Protein AF-A0A4Q2ZAQ7-F1 (afdb_monomer)

Radius of gyration: 21.54 Å; Cα contacts (8 Å, |Δi|>4): 169; chains: 1; bounding box: 32×36×75 Å

Structure (mmCIF, N/CA/C/O backbone):
data_AF-A0A4Q2ZAQ7-F1
#
_entry.id   AF-A0A4Q2ZAQ7-F1
#
loop_
_atom_site.group_PDB
_atom_site.id
_atom_site.type_symbol
_atom_site.label_atom_id
_atom_site.label_alt_id
_atom_site.label_comp_id
_atom_site.label_asym_id
_atom_site.label_entity_id
_atom_site.label_seq_id
_atom_site.pdbx_PDB_ins_code
_atom_site.Cartn_x
_atom_site.Cartn_y
_atom_site.Cartn_z
_atom_site.occupancy
_atom_site.B_iso_or_equiv
_atom_site.auth_seq_id
_atom_site.auth_comp_id
_atom_site.auth_asym_id
_atom_site.auth_atom_id
_atom_site.pdbx_PDB_model_num
ATOM 1 N N . MET A 1 1 ? -13.400 -17.850 53.629 1.00 65.75 1 MET A N 1
ATOM 2 C CA . MET A 1 1 ? -12.695 -18.732 52.669 1.00 65.75 1 MET A CA 1
ATOM 3 C C . MET A 1 1 ? -13.190 -18.539 51.235 1.00 65.75 1 MET A C 1
ATOM 5 O O . MET A 1 1 ? -12.398 -18.125 50.405 1.00 65.75 1 MET A O 1
ATOM 9 N N . GLN A 1 2 ? -14.486 -18.705 50.945 1.00 78.25 2 GLN A N 1
ATOM 10 C CA . GLN A 1 2 ? -15.042 -18.590 49.581 1.00 78.25 2 GLN A CA 1
ATOM 11 C C . GLN A 1 2 ? -14.772 -17.242 48.872 1.00 78.25 2 GLN A C 1
ATOM 13 O O . GLN A 1 2 ? -14.449 -17.226 47.691 1.00 78.25 2 GLN A O 1
ATOM 18 N N . ARG A 1 3 ? -14.809 -16.110 49.596 1.00 80.19 3 ARG A N 1
ATOM 19 C CA . ARG A 1 3 ? -14.525 -14.768 49.036 1.00 80.19 3 ARG A CA 1
ATOM 20 C C . ARG A 1 3 ? -13.104 -14.618 48.470 1.00 80.19 3 ARG A C 1
ATOM 22 O O . ARG A 1 3 ? -12.923 -13.951 47.460 1.00 80.19 3 ARG A O 1
ATOM 29 N N . TRP A 1 4 ? -12.117 -15.268 49.085 1.00 89.38 4 TRP A N 1
ATOM 30 C CA . TRP A 1 4 ? -10.719 -15.217 48.642 1.00 89.38 4 TRP A CA 1
ATOM 31 C C . TRP A 1 4 ? -10.469 -16.077 47.403 1.00 89.38 4 TRP A C 1
ATOM 33 O O . TRP A 1 4 ? -9.682 -15.697 46.544 1.00 89.38 4 TRP A O 1
ATOM 43 N N . ILE A 1 5 ? -11.195 -17.191 47.273 1.00 87.62 5 ILE A N 1
ATOM 44 C CA . ILE A 1 5 ? -11.147 -18.052 46.084 1.00 87.62 5 ILE A CA 1
ATOM 45 C C . ILE A 1 5 ? -11.726 -17.313 44.873 1.00 87.62 5 ILE A C 1
ATOM 47 O O . ILE A 1 5 ? -11.126 -17.334 43.804 1.00 87.62 5 ILE A O 1
ATOM 51 N N . VAL A 1 6 ? -12.849 -16.606 45.046 1.00 87.25 6 VAL A N 1
ATOM 52 C CA . VAL A 1 6 ? -13.460 -15.802 43.973 1.00 87.25 6 VAL A CA 1
ATOM 53 C C . VAL A 1 6 ? -12.529 -14.671 43.529 1.00 87.25 6 VAL A C 1
ATOM 55 O O . VAL A 1 6 ? -12.339 -14.477 42.333 1.00 87.25 6 VAL A O 1
ATOM 58 N N . LEU A 1 7 ? -11.898 -13.968 44.474 1.00 87.69 7 LEU A N 1
ATOM 59 C CA . LEU A 1 7 ? -10.891 -12.944 44.172 1.00 87.69 7 LEU A CA 1
ATOM 60 C C . LEU A 1 7 ? -9.678 -13.524 43.431 1.00 87.69 7 LEU A C 1
ATOM 62 O O . LEU A 1 7 ? -9.260 -12.963 42.422 1.00 87.69 7 LEU A O 1
ATOM 66 N N . GLY A 1 8 ? -9.146 -14.662 43.886 1.00 87.00 8 GLY A N 1
ATOM 67 C CA . GLY A 1 8 ? -8.023 -15.337 43.231 1.00 87.00 8 GLY A CA 1
ATOM 68 C C . GLY A 1 8 ? -8.355 -15.795 41.809 1.00 87.00 8 GLY A C 1
ATOM 69 O O . GLY A 1 8 ? -7.569 -15.567 40.890 1.00 87.00 8 GLY A O 1
ATOM 70 N N . ALA A 1 9 ? -9.544 -16.369 41.606 1.00 86.88 9 ALA A N 1
ATOM 71 C CA . ALA A 1 9 ? -10.027 -16.764 40.287 1.00 86.88 9 ALA A CA 1
ATOM 72 C C . ALA A 1 9 ? -10.197 -15.552 39.358 1.00 86.88 9 ALA A C 1
ATOM 74 O O . ALA A 1 9 ? -9.728 -15.601 38.224 1.00 86.88 9 ALA A O 1
ATOM 75 N N . LEU A 1 10 ? -10.781 -14.449 39.850 1.00 90.00 10 LEU A N 1
ATOM 76 C CA . LEU A 1 10 ? -10.964 -13.214 39.081 1.00 90.00 10 LEU A CA 1
ATOM 77 C C . LEU A 1 10 ? -9.618 -12.652 38.597 1.00 90.00 10 LEU A C 1
ATOM 79 O O . LEU A 1 10 ? -9.463 -12.338 37.415 1.00 90.00 10 LEU A O 1
ATOM 83 N N . VAL A 1 11 ? -8.629 -12.581 39.494 1.00 89.06 11 VAL A N 1
ATOM 84 C CA . VAL A 1 11 ? -7.273 -12.109 39.177 1.00 89.06 11 VAL A CA 1
ATOM 85 C C . VAL A 1 11 ? -6.611 -13.009 38.134 1.00 89.06 11 VAL A C 1
ATOM 87 O O . VAL A 1 11 ? -6.074 -12.501 37.152 1.00 89.06 11 VAL A O 1
ATOM 90 N N . LEU A 1 12 ? -6.703 -14.334 38.281 1.00 86.69 12 LEU A N 1
ATOM 91 C CA . LEU A 1 12 ? -6.162 -15.280 37.299 1.00 86.69 12 LEU A CA 1
ATOM 92 C C . LEU A 1 12 ? -6.833 -15.144 35.926 1.00 86.69 12 LEU A C 1
ATOM 94 O O . LEU A 1 12 ? -6.138 -15.157 34.911 1.00 86.69 12 LEU A O 1
ATOM 98 N N . SER A 1 13 ? -8.154 -14.951 35.871 1.00 86.06 13 SER A N 1
ATOM 99 C CA . SER A 1 13 ? -8.862 -14.723 34.605 1.00 86.06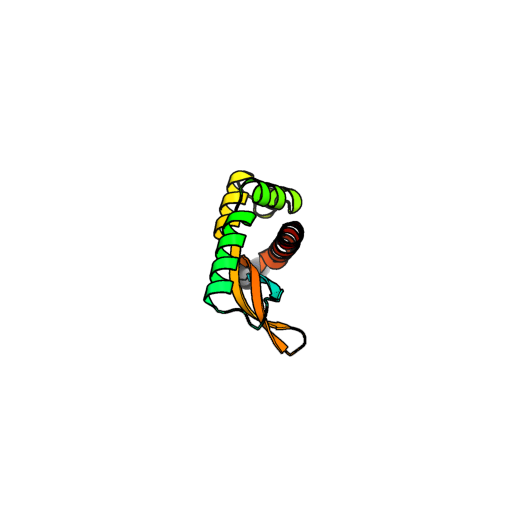 13 SER A CA 1
ATOM 100 C C . SER A 1 13 ? -8.494 -13.392 33.941 1.00 86.06 13 SER A C 1
ATOM 102 O O . SER A 1 13 ? -8.351 -13.347 32.720 1.00 86.06 13 SER A O 1
ATOM 104 N N . LEU A 1 14 ? -8.265 -12.328 34.718 1.00 88.12 14 LEU A N 1
ATOM 105 C CA . LEU A 1 14 ? -7.787 -11.046 34.190 1.00 88.12 14 LEU A CA 1
ATOM 106 C C . LEU A 1 14 ? -6.352 -11.150 33.660 1.00 88.12 14 LEU A C 1
ATOM 108 O O . LEU A 1 14 ? -6.061 -10.625 32.587 1.00 88.12 14 LEU A O 1
ATOM 112 N N . LEU A 1 15 ? -5.471 -11.865 34.366 1.00 86.19 15 LEU A N 1
ATOM 113 C CA . LEU A 1 15 ? -4.094 -12.103 33.925 1.00 86.19 15 LEU A CA 1
ATOM 114 C C . LEU A 1 15 ? -4.047 -12.969 32.660 1.00 86.19 15 LEU A C 1
ATOM 116 O O . LEU A 1 15 ? -3.364 -12.613 31.702 1.00 86.19 15 LEU A O 1
ATOM 120 N N . GLY A 1 16 ? -4.813 -14.063 32.615 1.00 86.19 16 GLY A N 1
ATOM 121 C CA . GLY A 1 16 ? -4.914 -14.923 31.433 1.00 86.19 16 GLY A CA 1
ATOM 122 C C . GLY A 1 16 ? -5.502 -14.192 30.222 1.00 86.19 16 GLY A C 1
ATOM 123 O O . GLY A 1 16 ? -4.953 -14.272 29.122 1.00 86.19 16 GLY A O 1
ATOM 124 N N . GLY A 1 17 ? -6.569 -13.413 30.431 1.00 86.44 17 GLY A N 1
ATOM 125 C CA . GLY A 1 17 ? -7.170 -12.576 29.391 1.00 86.44 17 GLY A CA 1
ATOM 126 C C . GLY A 1 17 ? -6.221 -11.484 28.889 1.00 86.44 17 GLY A C 1
ATOM 127 O O . GLY A 1 17 ? -6.097 -11.284 27.681 1.00 86.44 17 GLY A O 1
ATOM 128 N N . GLY A 1 18 ? -5.495 -10.825 29.797 1.00 87.44 18 GLY A N 1
ATOM 129 C CA . GLY A 1 18 ? -4.505 -9.801 29.464 1.00 87.44 18 GLY A CA 1
ATOM 130 C C . GLY A 1 18 ? -3.327 -10.345 28.653 1.00 87.44 18 GLY A C 1
ATOM 131 O O . GLY A 1 18 ? -2.926 -9.720 27.672 1.00 87.44 18 GLY A O 1
ATOM 132 N N . LEU A 1 19 ? -2.817 -11.532 29.002 1.00 86.62 19 LEU A N 1
ATOM 133 C CA . LEU A 1 19 ? -1.739 -12.197 28.262 1.00 86.62 19 LEU A CA 1
ATOM 134 C C . LEU A 1 19 ? -2.169 -12.581 26.841 1.00 86.62 19 LEU A C 1
ATOM 136 O O . LEU A 1 19 ? -1.454 -12.283 25.884 1.00 86.62 19 LEU A O 1
ATOM 140 N N . MET A 1 20 ? -3.353 -13.181 26.685 1.00 86.19 20 MET A N 1
ATOM 141 C CA . MET A 1 20 ? -3.893 -13.532 25.365 1.00 86.19 20 MET A CA 1
ATOM 142 C C . MET A 1 20 ? -4.149 -12.291 24.504 1.00 86.19 20 MET A C 1
ATOM 144 O O . MET A 1 20 ? -3.776 -12.264 23.330 1.00 86.19 20 MET A O 1
ATOM 148 N N . PHE A 1 21 ? -4.726 -11.237 25.087 1.00 87.50 21 PHE A N 1
ATOM 149 C CA . PHE A 1 21 ? -4.945 -9.974 24.386 1.00 87.50 21 PHE A CA 1
ATOM 150 C C . PHE A 1 21 ? -3.625 -9.318 23.964 1.00 87.50 21 PHE A C 1
ATOM 152 O O . PHE A 1 21 ? -3.501 -8.869 22.824 1.00 87.50 21 PHE A O 1
ATOM 159 N N . GLY A 1 22 ? -2.624 -9.300 24.849 1.00 87.38 22 GLY A N 1
ATOM 160 C CA . GLY A 1 22 ? -1.291 -8.779 24.550 1.00 87.38 22 GLY A CA 1
ATOM 161 C C . GLY A 1 22 ? -0.625 -9.530 23.399 1.00 87.38 22 GLY A C 1
ATOM 162 O O . GLY A 1 22 ? -0.154 -8.903 22.450 1.00 87.38 22 GLY A O 1
ATOM 163 N N . TYR A 1 23 ? -0.663 -10.863 23.432 1.00 88.38 23 TYR A N 1
ATOM 164 C CA . TYR A 1 23 ? -0.115 -11.714 22.374 1.00 88.38 23 TYR A CA 1
ATOM 165 C C . TYR A 1 23 ? -0.804 -11.487 21.020 1.00 88.38 23 TYR A C 1
ATOM 167 O O . TYR A 1 23 ? -0.135 -11.334 19.992 1.00 88.38 23 TYR A O 1
ATOM 175 N N . TRP A 1 24 ? -2.138 -11.425 21.012 1.00 88.06 24 TRP A N 1
ATOM 176 C CA . TRP A 1 24 ? -2.926 -11.165 19.808 1.00 88.06 24 TRP A CA 1
ATOM 177 C C . TRP A 1 24 ? -2.648 -9.773 19.235 1.00 88.06 24 TRP A C 1
ATOM 179 O O . TRP A 1 24 ? -2.363 -9.637 18.044 1.00 88.06 24 TRP A O 1
ATOM 189 N N . LYS A 1 25 ? -2.638 -8.742 20.087 1.00 87.19 25 LYS A N 1
ATOM 190 C CA . LYS A 1 25 ? -2.346 -7.364 19.678 1.00 87.19 25 LYS A CA 1
ATOM 191 C C . LYS A 1 25 ? -0.929 -7.236 19.119 1.00 87.19 25 LYS A C 1
ATOM 193 O O . LYS A 1 25 ? -0.740 -6.603 18.085 1.00 87.19 25 LYS A O 1
ATOM 198 N N . GLN A 1 26 ? 0.050 -7.895 19.740 1.00 87.12 26 GLN A N 1
ATOM 199 C CA . GLN A 1 26 ? 1.423 -7.934 19.238 1.00 87.12 26 GLN A CA 1
ATOM 200 C C . GLN A 1 26 ? 1.503 -8.544 17.833 1.00 87.12 26 GLN A C 1
ATOM 202 O O . GLN A 1 26 ? 2.251 -8.040 17.000 1.00 87.12 26 GLN A O 1
ATOM 207 N N . HIS A 1 27 ? 0.740 -9.605 17.550 1.00 86.12 27 HIS A N 1
ATOM 208 C CA . HIS A 1 27 ? 0.698 -10.205 16.214 1.00 86.12 27 HIS A CA 1
ATOM 209 C C . HIS A 1 27 ? 0.078 -9.269 15.177 1.00 86.12 27 HIS A C 1
ATOM 211 O O . HIS A 1 27 ? 0.578 -9.196 14.057 1.00 86.12 27 HIS A O 1
ATOM 217 N N . GLN A 1 28 ? -0.963 -8.522 15.547 1.00 86.88 28 GLN A N 1
ATOM 218 C CA . GLN A 1 28 ? -1.610 -7.572 14.642 1.00 86.88 28 GLN A CA 1
ATOM 219 C C . GLN A 1 28 ? -0.762 -6.345 14.327 1.00 86.88 28 GLN A C 1
ATOM 221 O O . GLN A 1 28 ? -0.870 -5.817 13.226 1.00 86.88 28 GLN A O 1
ATOM 226 N N . SER A 1 29 ? 0.083 -5.909 15.262 1.00 86.88 29 SER A N 1
ATOM 227 C CA . SER A 1 29 ? 1.008 -4.783 15.086 1.00 86.88 29 SER A CA 1
ATOM 228 C C . SER A 1 29 ? 2.293 -5.146 14.338 1.00 86.88 29 SER A C 1
ATOM 230 O O . SER A 1 29 ? 3.194 -4.314 14.247 1.00 86.88 29 SER A O 1
ATOM 232 N N . ARG A 1 30 ? 2.429 -6.380 13.836 1.00 87.81 30 ARG A N 1
ATOM 233 C CA . ARG A 1 30 ? 3.599 -6.751 13.036 1.00 87.81 30 ARG A CA 1
ATOM 234 C C . ARG A 1 30 ? 3.577 -6.015 11.695 1.00 87.81 30 ARG A C 1
ATOM 236 O O . ARG A 1 30 ? 2.501 -5.947 11.098 1.00 87.81 30 ARG A O 1
ATOM 243 N N . PRO A 1 31 ? 4.738 -5.545 11.205 1.00 89.25 31 PRO A N 1
ATOM 244 C CA . PRO A 1 31 ? 4.842 -4.967 9.875 1.00 89.25 31 PRO A CA 1
ATOM 245 C C . PRO A 1 31 ? 4.357 -5.955 8.815 1.00 89.25 31 PRO A C 1
ATOM 247 O O . PRO A 1 31 ? 4.761 -7.119 8.814 1.00 89.25 31 PRO A O 1
ATOM 250 N N . ASP A 1 32 ? 3.518 -5.472 7.910 1.00 90.38 32 ASP A N 1
ATOM 251 C CA . ASP A 1 32 ? 3.066 -6.188 6.725 1.00 90.38 32 ASP A CA 1
ATOM 252 C C . ASP A 1 32 ? 3.152 -5.269 5.499 1.00 90.38 32 ASP A C 1
ATOM 254 O O . ASP A 1 32 ? 3.226 -4.039 5.595 1.00 90.38 32 ASP A O 1
ATOM 258 N N . ARG A 1 33 ? 3.163 -5.877 4.320 1.00 90.12 33 ARG A N 1
ATOM 259 C CA . ARG A 1 33 ? 3.078 -5.177 3.041 1.00 90.12 33 ARG A CA 1
ATOM 260 C C . ARG A 1 33 ? 2.163 -5.961 2.117 1.00 90.12 33 ARG A C 1
ATOM 262 O O . ARG A 1 33 ? 2.309 -7.170 1.978 1.00 90.12 33 ARG A O 1
ATOM 269 N N . GLN A 1 34 ? 1.250 -5.258 1.458 1.00 92.62 34 GLN A N 1
ATOM 270 C CA . GLN A 1 34 ? 0.411 -5.827 0.409 1.00 92.62 34 GLN A CA 1
ATOM 271 C C . GLN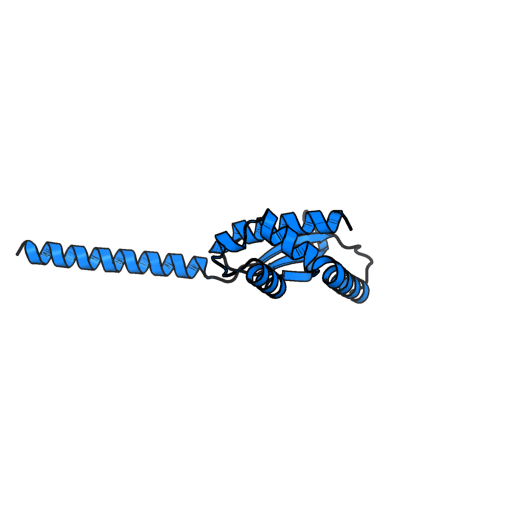 A 1 34 ? 0.680 -5.060 -0.876 1.00 92.62 34 GLN A C 1
ATOM 273 O O . GLN A 1 34 ? 0.634 -3.830 -0.897 1.00 92.62 34 GLN A O 1
ATOM 278 N N . TRP A 1 35 ? 1.005 -5.786 -1.936 1.00 91.31 35 TRP A N 1
ATOM 279 C CA . TRP A 1 35 ? 1.279 -5.221 -3.247 1.00 91.31 35 TRP A CA 1
ATOM 280 C C . TRP A 1 35 ? 0.816 -6.181 -4.324 1.00 91.31 35 TRP A C 1
ATOM 282 O O . TRP A 1 35 ? 0.697 -7.387 -4.097 1.00 91.31 35 TRP A O 1
ATOM 292 N N . VAL A 1 36 ? 0.583 -5.634 -5.508 1.00 89.12 36 VAL A N 1
ATOM 293 C CA . VAL A 1 36 ? 0.329 -6.429 -6.696 1.00 89.12 36 VAL A CA 1
ATOM 294 C C . VAL A 1 36 ? 1.509 -6.280 -7.645 1.00 89.12 36 VAL A C 1
ATOM 296 O O . VAL A 1 36 ? 1.931 -5.157 -7.940 1.00 89.12 36 VAL A O 1
ATOM 299 N N . PRO A 1 37 ? 2.069 -7.407 -8.105 1.00 90.06 37 PRO A N 1
ATOM 300 C CA . PRO A 1 37 ? 3.123 -7.392 -9.097 1.00 90.06 37 PRO A CA 1
ATOM 301 C C . PRO A 1 37 ? 2.531 -7.181 -10.493 1.00 90.06 37 PRO A C 1
ATOM 303 O O . PRO A 1 37 ? 1.730 -7.992 -10.964 1.00 90.06 37 PRO A O 1
ATOM 306 N N . ILE A 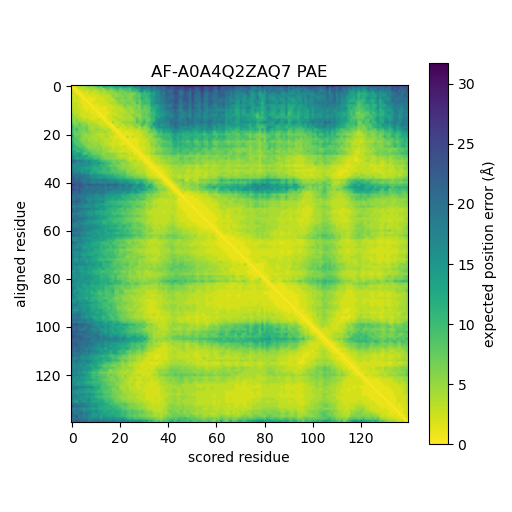1 38 ? 2.957 -6.123 -11.178 1.00 88.69 38 ILE A N 1
ATOM 307 C CA . ILE A 1 38 ? 2.651 -5.910 -12.595 1.00 88.69 38 ILE A CA 1
ATOM 308 C C . ILE A 1 38 ? 3.821 -6.460 -13.420 1.00 88.69 38 ILE A C 1
ATOM 310 O O . ILE A 1 38 ? 4.952 -6.023 -13.198 1.00 88.69 38 ILE A O 1
ATOM 314 N N . PRO A 1 39 ? 3.596 -7.415 -14.342 1.00 86.31 39 PRO A N 1
ATOM 315 C CA . PRO A 1 39 ? 4.655 -7.945 -15.193 1.00 86.31 39 PRO A CA 1
ATOM 316 C C . PRO A 1 39 ? 5.291 -6.828 -16.015 1.00 86.31 39 PRO A C 1
ATOM 318 O O . PRO A 1 39 ? 4.591 -6.039 -16.648 1.00 86.31 39 PRO A O 1
ATOM 321 N N . PHE A 1 40 ? 6.615 -6.782 -16.017 1.00 83.88 40 PHE A N 1
ATOM 322 C CA . PHE A 1 40 ? 7.390 -5.847 -16.814 1.00 83.88 40 PHE A CA 1
ATOM 323 C C . PHE A 1 40 ? 8.042 -6.588 -17.988 1.00 83.88 40 PHE A C 1
ATOM 325 O O . PHE A 1 40 ? 8.242 -7.802 -17.922 1.00 83.88 40 PHE A O 1
ATOM 332 N N . ASN A 1 41 ? 8.362 -5.880 -19.077 1.00 82.19 41 ASN A N 1
ATOM 333 C CA . ASN A 1 41 ? 9.005 -6.508 -20.236 1.00 82.19 41 ASN A CA 1
ATOM 334 C C . ASN A 1 41 ? 10.330 -7.178 -19.797 1.00 82.19 41 ASN A C 1
ATOM 336 O O . ASN A 1 41 ? 11.189 -6.476 -19.253 1.00 82.19 41 ASN A O 1
ATOM 340 N N . PRO A 1 42 ? 10.529 -8.493 -20.016 1.00 75.31 42 PRO A N 1
ATOM 341 C CA . PRO A 1 42 ? 11.743 -9.195 -19.597 1.00 75.31 42 PRO A CA 1
ATOM 342 C C . PRO A 1 42 ? 13.028 -8.638 -20.226 1.00 75.31 42 PRO A C 1
ATOM 344 O O . PRO A 1 42 ? 14.082 -8.713 -19.603 1.00 75.31 42 PRO A O 1
ATOM 347 N N . GLU A 1 43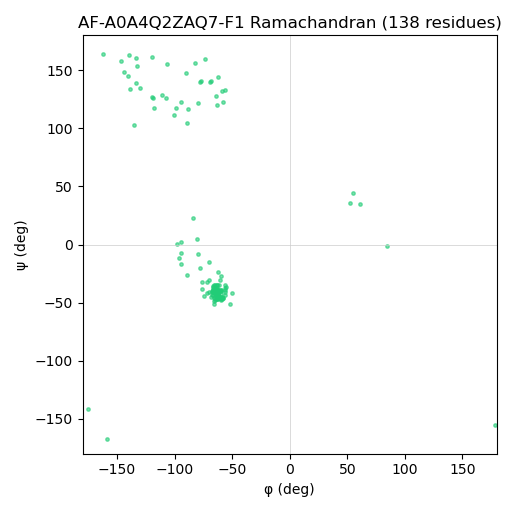 ? 12.942 -8.029 -21.410 1.00 79.56 43 GLU A N 1
ATOM 348 C CA . GLU A 1 43 ? 14.090 -7.444 -22.121 1.00 79.56 43 GLU A CA 1
ATOM 349 C C . GLU A 1 43 ? 14.497 -6.063 -21.591 1.00 79.56 43 GLU A C 1
ATOM 351 O O . GLU A 1 43 ? 15.517 -5.507 -21.995 1.00 79.56 43 GLU A O 1
ATOM 356 N N . SER A 1 44 ? 13.701 -5.486 -20.689 1.00 80.81 44 SER A N 1
ATOM 357 C CA . SER A 1 44 ? 13.983 -4.163 -20.142 1.00 80.81 44 SER A CA 1
ATOM 358 C C . SER A 1 44 ? 15.207 -4.158 -19.231 1.00 80.81 44 SER A C 1
ATOM 360 O O . SER A 1 44 ? 15.390 -5.047 -18.389 1.00 80.81 44 SER A O 1
ATOM 362 N N . THR A 1 45 ? 16.005 -3.100 -19.348 1.00 86.06 45 THR A N 1
ATOM 363 C CA . THR A 1 45 ? 17.127 -2.857 -18.440 1.00 86.06 45 THR A CA 1
ATOM 364 C C . THR A 1 45 ? 16.629 -2.394 -17.071 1.00 86.06 45 THR A C 1
ATOM 366 O O . THR A 1 45 ? 15.517 -1.878 -16.931 1.00 86.06 45 THR A O 1
ATOM 369 N N . GLN A 1 46 ? 17.466 -2.542 -16.042 1.00 83.81 46 GLN A N 1
ATOM 370 C CA . GLN A 1 46 ? 17.158 -2.035 -14.703 1.00 83.81 46 GLN A CA 1
ATOM 371 C C . GLN A 1 46 ? 16.854 -0.527 -14.716 1.00 83.81 46 GLN A C 1
ATOM 373 O O . GLN A 1 46 ? 15.877 -0.095 -14.115 1.00 83.81 46 GLN A O 1
ATOM 378 N N . GLU A 1 47 ? 17.615 0.254 -15.482 1.00 85.75 47 GLU A N 1
ATOM 379 C CA . GLU A 1 47 ? 17.428 1.703 -15.614 1.00 85.75 47 GLU A CA 1
ATOM 380 C C . GLU A 1 47 ? 16.058 2.069 -16.217 1.00 85.75 47 GLU A C 1
ATOM 382 O O . GLU A 1 47 ? 15.383 2.987 -15.754 1.00 85.75 47 GLU A O 1
ATOM 387 N N . GLN A 1 48 ? 15.581 1.305 -17.206 1.00 86.50 48 GLN A N 1
ATOM 388 C CA . GLN A 1 48 ? 14.242 1.497 -17.780 1.00 86.50 48 GLN A CA 1
ATOM 389 C C . GLN A 1 48 ? 13.129 1.181 -16.773 1.00 86.50 48 GLN A C 1
ATOM 391 O O . GLN A 1 48 ? 12.091 1.852 -16.759 1.00 86.50 48 GLN A O 1
ATOM 396 N N . ARG A 1 49 ? 13.340 0.173 -15.918 1.00 85.12 49 ARG A N 1
ATOM 397 C CA . ARG A 1 49 ? 12.402 -0.188 -14.845 1.00 85.12 49 ARG A CA 1
ATOM 398 C C . ARG A 1 49 ? 12.353 0.900 -13.777 1.00 85.12 49 ARG A C 1
ATOM 400 O O . ARG A 1 49 ? 11.264 1.297 -13.376 1.00 85.12 49 ARG A O 1
ATOM 407 N N . GLU A 1 50 ? 13.506 1.415 -13.360 1.00 88.00 50 GLU A N 1
ATOM 408 C CA . GLU A 1 50 ? 13.607 2.508 -12.385 1.00 88.00 50 GLU A CA 1
ATOM 409 C C . GLU A 1 50 ? 12.962 3.793 -12.911 1.00 88.00 50 GLU A C 1
ATOM 411 O O . GLU A 1 50 ? 12.149 4.400 -12.214 1.00 88.00 50 GLU A O 1
ATOM 416 N N . LYS A 1 51 ? 13.201 4.145 -14.179 1.00 89.56 51 LYS A N 1
ATOM 417 C CA . LYS A 1 51 ? 12.523 5.277 -14.822 1.00 89.56 51 LYS A CA 1
ATOM 418 C C . LYS A 1 51 ? 11.001 5.104 -14.838 1.00 89.56 51 LYS A C 1
ATOM 420 O O . LYS A 1 51 ? 10.267 6.029 -14.506 1.00 89.56 51 LYS A O 1
ATOM 425 N N . SER A 1 52 ? 10.525 3.900 -15.147 1.00 87.25 52 SER A N 1
ATOM 426 C CA . SER A 1 52 ? 9.087 3.597 -15.136 1.00 87.25 52 SER A CA 1
ATOM 427 C C . SER A 1 52 ? 8.485 3.682 -13.730 1.00 87.25 52 SER A C 1
ATOM 429 O O . SER A 1 52 ? 7.355 4.135 -13.566 1.00 87.25 52 SER A O 1
ATOM 431 N N . VAL A 1 53 ? 9.242 3.295 -12.698 1.00 89.81 53 VAL A N 1
ATOM 432 C CA . VAL A 1 53 ? 8.857 3.489 -11.292 1.00 89.81 53 VAL A CA 1
ATOM 433 C C . VAL A 1 53 ? 8.724 4.975 -10.961 1.00 89.81 53 VAL A C 1
ATOM 435 O O . VAL A 1 53 ? 7.751 5.365 -10.315 1.00 89.81 53 VAL A O 1
ATOM 438 N N . GLU A 1 54 ? 9.667 5.813 -11.390 1.00 90.56 54 GLU A N 1
ATOM 439 C CA . GLU A 1 54 ? 9.596 7.261 -11.169 1.00 90.56 54 GLU A CA 1
ATOM 440 C C . GLU A 1 54 ? 8.407 7.906 -11.883 1.00 90.56 54 GLU A C 1
ATOM 442 O O . GLU A 1 54 ? 7.702 8.726 -11.288 1.00 90.56 54 GLU A O 1
ATOM 447 N N . ASP A 1 55 ? 8.158 7.521 -13.132 1.00 90.00 55 ASP A N 1
ATOM 448 C CA . ASP A 1 55 ? 7.048 8.048 -13.925 1.00 90.00 55 ASP A CA 1
ATOM 449 C C . ASP A 1 55 ? 5.696 7.645 -13.312 1.00 90.00 55 ASP A C 1
ATOM 451 O O . ASP A 1 55 ? 4.818 8.494 -13.127 1.00 90.00 55 ASP A O 1
ATOM 455 N N . LEU A 1 56 ? 5.558 6.391 -12.866 1.00 88.12 56 LEU A N 1
ATOM 456 C CA . LEU A 1 56 ? 4.369 5.938 -12.138 1.00 88.12 56 LEU A CA 1
ATOM 457 C C . LEU A 1 56 ? 4.203 6.648 -10.797 1.00 88.12 56 LEU A C 1
ATOM 459 O O . LEU A 1 56 ? 3.085 7.009 -10.437 1.00 88.12 56 LEU A O 1
ATOM 463 N N . ARG A 1 57 ? 5.288 6.907 -10.059 1.00 89.31 57 ARG A N 1
ATOM 464 C CA . ARG A 1 57 ? 5.216 7.710 -8.828 1.00 89.31 57 ARG A CA 1
ATOM 465 C C . ARG A 1 57 ? 4.682 9.108 -9.115 1.00 89.31 57 ARG A C 1
ATOM 467 O O . ARG A 1 57 ? 3.806 9.566 -8.391 1.00 89.31 57 ARG A O 1
ATOM 474 N N . LYS A 1 58 ? 5.159 9.773 -10.169 1.00 89.62 58 LYS A N 1
ATOM 475 C CA . LYS A 1 58 ? 4.685 11.117 -10.541 1.00 89.62 58 LYS A CA 1
ATOM 476 C C . LYS A 1 58 ? 3.206 11.122 -10.929 1.00 89.62 58 LYS A C 1
ATOM 478 O O . LYS A 1 58 ? 2.501 12.054 -10.558 1.00 89.62 58 LYS A O 1
ATOM 483 N N . ALA A 1 59 ? 2.737 10.094 -11.635 1.00 87.62 59 ALA A N 1
ATOM 484 C CA . ALA A 1 59 ? 1.340 9.994 -12.052 1.00 87.62 59 ALA A CA 1
ATOM 485 C C . ALA A 1 59 ? 0.391 9.631 -10.891 1.00 87.62 59 ALA A C 1
ATOM 487 O O . ALA A 1 59 ? -0.671 10.237 -10.736 1.00 87.62 59 ALA A O 1
ATOM 488 N N . LEU A 1 60 ? 0.778 8.659 -10.058 1.00 86.12 60 LEU A N 1
ATOM 489 C CA . LEU A 1 60 ? -0.092 8.060 -9.038 1.00 86.12 60 LEU A CA 1
ATOM 490 C C . LEU A 1 60 ? -0.056 8.782 -7.689 1.00 86.12 60 LEU A C 1
ATOM 492 O O . LEU A 1 60 ? -1.034 8.722 -6.949 1.00 86.12 60 LEU A O 1
ATOM 496 N N . LEU A 1 61 ? 1.038 9.475 -7.350 1.00 87.94 61 LEU A N 1
ATOM 497 C CA . LEU A 1 61 ? 1.153 10.235 -6.094 1.00 87.94 61 LEU A CA 1
ATOM 498 C C . LEU A 1 61 ? 0.538 11.634 -6.179 1.00 87.94 61 LEU A C 1
ATOM 500 O O . LEU A 1 61 ? 0.905 12.527 -5.415 1.00 87.94 61 LEU A O 1
ATOM 504 N N . THR A 1 62 ? -0.394 11.833 -7.105 1.00 89.31 62 THR A N 1
ATOM 505 C CA . THR A 1 62 ? -1.152 13.074 -7.206 1.00 89.31 62 THR A CA 1
ATOM 506 C C . THR A 1 62 ? -2.236 13.113 -6.133 1.00 89.31 62 THR A C 1
ATOM 508 O O . THR A 1 62 ? -2.887 12.107 -5.837 1.00 89.31 62 THR A O 1
ATOM 511 N N . ASP A 1 63 ? -2.452 14.293 -5.548 1.00 87.88 63 ASP A N 1
ATOM 512 C CA . ASP A 1 63 ? -3.455 14.474 -4.493 1.00 87.88 63 ASP A CA 1
ATOM 513 C C . ASP A 1 63 ? -4.844 14.041 -4.960 1.00 87.88 63 ASP A C 1
ATOM 515 O O . ASP A 1 63 ? -5.589 13.454 -4.187 1.00 87.88 63 ASP A O 1
ATOM 519 N N . THR A 1 64 ? -5.182 14.254 -6.231 1.00 88.62 64 THR A N 1
ATOM 520 C CA . THR A 1 64 ? -6.467 13.855 -6.817 1.00 88.62 64 THR A CA 1
ATOM 521 C C . THR A 1 64 ? -6.678 12.340 -6.800 1.00 88.62 64 THR A C 1
ATOM 523 O O . THR A 1 64 ? -7.739 11.886 -6.367 1.00 88.62 64 THR A O 1
ATOM 526 N N . VAL A 1 65 ? -5.678 11.558 -7.219 1.00 88.44 65 VAL A N 1
ATOM 527 C CA . VAL A 1 65 ? -5.742 10.086 -7.224 1.00 88.44 65 VAL A CA 1
ATOM 528 C C . VAL A 1 65 ? -5.828 9.559 -5.796 1.00 88.44 65 VAL A C 1
ATOM 530 O O . VAL A 1 65 ? -6.721 8.778 -5.472 1.00 88.44 65 VAL A O 1
ATOM 533 N N . LEU A 1 66 ? -4.960 10.043 -4.907 1.00 89.75 66 LEU A N 1
ATOM 534 C CA . LEU A 1 66 ? -4.921 9.579 -3.521 1.00 89.75 66 LEU A CA 1
ATOM 535 C C . LEU A 1 66 ? -6.184 9.955 -2.739 1.00 89.75 66 LEU A C 1
ATOM 537 O O . LEU A 1 66 ? -6.696 9.130 -1.989 1.00 89.75 66 LEU A O 1
ATOM 541 N N . THR A 1 67 ? -6.727 11.154 -2.956 1.00 92.25 67 THR A N 1
ATOM 542 C CA . THR A 1 67 ? -8.023 11.591 -2.401 1.00 92.25 67 THR A CA 1
ATOM 543 C C . THR A 1 67 ? -9.142 10.652 -2.859 1.00 92.25 67 THR A C 1
ATOM 545 O O . THR A 1 67 ? -9.930 10.177 -2.043 1.00 92.25 67 THR A O 1
ATOM 548 N N . GLY A 1 68 ? -9.178 10.305 -4.153 1.00 90.38 68 GLY A N 1
ATOM 549 C CA . GLY A 1 68 ? -10.129 9.326 -4.687 1.00 90.38 68 GLY A CA 1
ATOM 550 C C . GLY A 1 68 ? -10.016 7.964 -3.996 1.00 90.38 68 GLY A C 1
ATOM 551 O O . GLY A 1 68 ? -11.018 7.414 -3.544 1.00 90.38 68 GLY A O 1
ATOM 552 N N . ILE A 1 69 ? -8.792 7.461 -3.823 1.00 91.06 69 ILE A N 1
ATOM 553 C CA . ILE A 1 69 ? -8.530 6.189 -3.136 1.00 91.06 69 ILE A CA 1
ATOM 554 C C . ILE A 1 69 ? -8.975 6.238 -1.665 1.00 91.06 69 ILE A C 1
ATOM 556 O O . ILE A 1 69 ? -9.610 5.293 -1.189 1.00 91.06 69 ILE A O 1
ATOM 560 N N . VAL A 1 70 ? -8.683 7.327 -0.942 1.00 92.06 70 VAL A N 1
ATOM 561 C CA . VAL A 1 70 ? -9.109 7.511 0.459 1.00 92.06 70 VAL A CA 1
ATOM 562 C C . VAL A 1 70 ? -10.628 7.425 0.582 1.00 92.06 70 VAL A C 1
ATOM 564 O O . VAL A 1 70 ? -11.115 6.720 1.472 1.00 92.06 70 VAL A O 1
ATOM 567 N N . ARG A 1 71 ? -11.363 8.098 -0.312 1.00 91.62 71 ARG A N 1
ATOM 568 C CA . ARG A 1 71 ? -12.835 8.098 -0.334 1.00 91.62 71 ARG A CA 1
ATOM 569 C C . ARG A 1 71 ? -13.399 6.727 -0.659 1.00 91.62 71 ARG A C 1
ATOM 571 O O . ARG A 1 71 ? -14.220 6.219 0.101 1.00 91.62 71 ARG A O 1
ATOM 578 N N . ASP A 1 72 ? -12.918 6.111 -1.735 1.00 91.81 72 ASP A N 1
ATOM 579 C CA . ASP A 1 72 ? -13.422 4.822 -2.217 1.00 91.81 72 ASP A CA 1
ATOM 580 C C . ASP A 1 72 ? -13.184 3.700 -1.194 1.00 91.81 72 ASP A C 1
ATOM 582 O O . ASP A 1 72 ? -14.010 2.801 -1.034 1.00 91.81 72 ASP A O 1
ATOM 586 N N . CYS A 1 73 ? -12.063 3.753 -0.468 1.00 90.12 73 CYS A N 1
ATOM 587 C CA . CYS A 1 73 ? -11.698 2.737 0.523 1.00 90.12 73 CYS A CA 1
ATOM 588 C C . CYS A 1 73 ? -12.125 3.079 1.963 1.00 90.12 73 CYS A C 1
ATOM 590 O O . CYS A 1 73 ? -11.996 2.222 2.850 1.00 90.12 73 CYS A O 1
ATOM 592 N N . GLY A 1 74 ? -12.628 4.295 2.210 1.00 91.38 74 GLY A N 1
ATOM 593 C CA . GLY A 1 74 ? -13.064 4.773 3.526 1.00 91.38 74 GLY A CA 1
ATOM 594 C C . GLY A 1 74 ? -11.950 4.799 4.579 1.00 91.38 74 GLY A C 1
ATOM 595 O O . GLY A 1 74 ? -12.196 4.486 5.747 1.00 91.38 74 GLY A O 1
ATOM 596 N N . ILE A 1 75 ? -10.712 5.107 4.174 1.00 90.38 75 ILE A N 1
ATOM 597 C CA . ILE A 1 75 ? -9.521 4.967 5.034 1.00 90.38 75 ILE A CA 1
ATOM 598 C C . ILE A 1 75 ? -9.562 5.891 6.243 1.00 90.38 75 ILE A C 1
ATOM 600 O O . ILE A 1 75 ? -9.192 5.466 7.335 1.00 90.38 75 ILE A O 1
ATOM 604 N N . GLU A 1 76 ? -10.056 7.116 6.076 1.00 90.06 76 GLU A N 1
ATOM 605 C CA . GLU A 1 76 ? -10.160 8.088 7.165 1.00 90.06 76 GLU A CA 1
ATOM 606 C C . GLU A 1 76 ? -10.885 7.494 8.383 1.00 90.06 76 GLU A C 1
ATOM 608 O O . GLU A 1 76 ? -10.349 7.481 9.493 1.00 90.06 76 GLU A O 1
ATOM 613 N N . SER A 1 77 ? -12.068 6.912 8.163 1.00 89.38 77 SER A N 1
ATOM 614 C CA . SER A 1 77 ? -12.866 6.308 9.231 1.00 89.38 77 SER A CA 1
ATOM 615 C C . SER A 1 77 ? -12.246 5.019 9.771 1.00 89.38 77 SER A C 1
ATOM 617 O O . SER A 1 77 ? -12.239 4.799 10.983 1.00 89.38 77 SE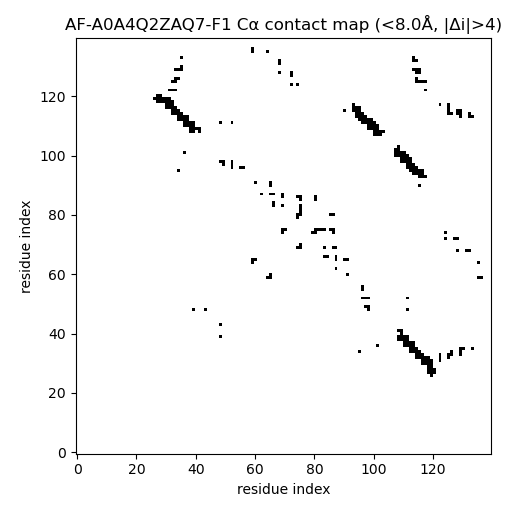R A O 1
ATOM 619 N N . LYS A 1 78 ? -11.704 4.164 8.895 1.00 88.88 78 LYS A N 1
ATOM 620 C CA . LYS A 1 78 ? -11.123 2.870 9.292 1.00 88.88 78 LYS A CA 1
ATOM 621 C C . LYS A 1 78 ? -9.869 3.031 10.142 1.00 88.88 78 LYS A C 1
ATOM 623 O O . LYS A 1 78 ? -9.691 2.306 11.119 1.00 88.88 78 LYS A O 1
ATOM 628 N N . TRP A 1 79 ? -9.018 3.990 9.789 1.00 89.69 79 TRP A N 1
ATOM 629 C CA . TRP A 1 79 ? -7.753 4.252 10.477 1.00 89.69 79 TRP A CA 1
ATOM 630 C C . TRP A 1 79 ? -7.877 5.339 11.549 1.00 89.69 79 TRP A C 1
ATOM 632 O O . TRP A 1 79 ? -6.895 5.647 12.222 1.00 89.69 79 TRP A O 1
ATOM 642 N N . LYS A 1 80 ? -9.090 5.872 11.761 1.00 90.75 80 LYS A N 1
ATOM 643 C CA . LYS A 1 80 ? -9.403 6.899 12.768 1.00 90.75 80 LYS A CA 1
ATOM 644 C C . LYS A 1 80 ? -8.517 8.139 12.622 1.00 90.75 80 LYS A C 1
ATOM 646 O O . LYS A 1 80 ? -7.974 8.649 13.603 1.00 90.75 80 LYS A O 1
ATOM 651 N N . LEU A 1 81 ? -8.347 8.588 11.384 1.00 91.94 81 LEU A N 1
ATOM 652 C CA . LEU A 1 81 ? -7.551 9.767 11.062 1.00 91.94 81 LEU A CA 1
ATOM 653 C C . LEU A 1 81 ? -8.379 11.039 11.261 1.00 91.94 81 LEU A C 1
ATOM 655 O O . LEU A 1 81 ? -9.605 11.005 11.269 1.00 91.94 81 LEU A O 1
ATOM 659 N N . GLN A 1 82 ? -7.691 12.159 11.480 1.00 89.31 82 GLN A N 1
ATOM 660 C CA . GLN A 1 82 ? -8.330 13.430 11.844 1.00 89.31 82 GLN A CA 1
ATOM 661 C C . GLN A 1 82 ? -8.973 14.156 10.657 1.00 89.31 82 GLN A C 1
ATOM 663 O O . GLN A 1 82 ? -9.793 15.046 10.869 1.00 89.31 82 GLN A O 1
ATOM 668 N N . SER A 1 83 ? -8.557 13.827 9.434 1.00 91.81 83 SER A N 1
ATOM 669 C CA . SER A 1 83 ? -9.084 14.413 8.206 1.00 91.81 83 SER A CA 1
ATOM 670 C C . SER A 1 83 ? -8.742 13.562 6.987 1.00 91.81 83 SER A C 1
ATOM 672 O O . SER A 1 83 ? -7.810 12.749 7.007 1.00 91.81 83 SER A O 1
ATOM 674 N N . GLU A 1 84 ? -9.445 13.825 5.890 1.00 90.56 84 GLU A N 1
ATOM 675 C CA . GLU A 1 84 ? -9.146 13.270 4.572 1.00 90.56 84 GLU A CA 1
ATOM 676 C C . GLU A 1 84 ? -7.701 13.580 4.128 1.00 90.56 84 GLU A C 1
ATOM 678 O O . GLU A 1 84 ? -6.979 12.687 3.686 1.00 90.56 84 GLU A O 1
ATOM 683 N N . GLN A 1 85 ? -7.222 14.814 4.331 1.00 90.75 85 GLN A N 1
ATOM 684 C CA . GLN A 1 85 ? -5.830 15.183 4.044 1.00 90.75 85 GLN A CA 1
ATOM 685 C C . GLN A 1 85 ? -4.828 14.376 4.877 1.00 90.75 85 GLN A C 1
ATOM 687 O O . GLN A 1 85 ? -3.793 13.967 4.352 1.00 90.75 85 GLN A O 1
ATOM 692 N N . ALA A 1 86 ? -5.126 14.104 6.152 1.00 90.94 86 ALA A N 1
ATOM 693 C CA . ALA A 1 86 ? -4.260 13.265 6.977 1.00 90.94 86 ALA A CA 1
ATOM 694 C C . ALA A 1 86 ? -4.178 11.830 6.429 1.00 90.94 86 ALA A C 1
ATOM 696 O O . ALA A 1 86 ? -3.113 11.217 6.476 1.00 90.94 86 ALA A O 1
ATOM 697 N N . ALA A 1 87 ? -5.271 11.310 5.861 1.00 91.62 87 ALA A N 1
ATOM 698 C CA . ALA A 1 87 ? -5.282 10.013 5.189 1.00 91.62 87 ALA A CA 1
ATOM 699 C C . ALA A 1 87 ? -4.449 10.007 3.906 1.00 91.62 87 ALA A C 1
ATOM 701 O O . ALA A 1 87 ? -3.673 9.076 3.698 1.00 91.62 87 ALA A O 1
ATOM 702 N N . VAL A 1 88 ? -4.546 11.052 3.082 1.00 93.19 88 VAL A N 1
ATOM 703 C CA . VAL A 1 88 ? -3.722 11.187 1.870 1.00 93.19 88 VAL A CA 1
ATOM 704 C C . VAL A 1 88 ? -2.232 11.206 2.216 1.00 93.19 88 VAL A C 1
ATOM 706 O O . VAL A 1 88 ? -1.454 10.460 1.621 1.00 93.19 88 VAL A O 1
ATOM 709 N N . GLU A 1 89 ? -1.830 12.001 3.206 1.00 93.06 89 GLU A N 1
ATOM 710 C CA . GLU A 1 89 ? -0.431 12.075 3.641 1.00 93.06 89 GLU A CA 1
ATOM 711 C C . GLU A 1 89 ? 0.077 10.745 4.211 1.00 93.06 89 GLU A C 1
ATOM 713 O O . GLU A 1 89 ? 1.212 10.341 3.945 1.00 93.06 89 GLU A O 1
ATOM 718 N N . GLU A 1 90 ? -0.768 10.014 4.937 1.00 91.81 90 GLU A N 1
ATOM 719 C CA . GLU A 1 90 ? -0.414 8.689 5.440 1.00 91.81 90 GLU A CA 1
ATOM 720 C C . GLU A 1 90 ? -0.256 7.670 4.299 1.00 91.81 90 GLU A C 1
ATOM 722 O O . GLU A 1 90 ? 0.698 6.886 4.296 1.00 91.81 90 GLU A O 1
ATOM 727 N N . LEU A 1 91 ? -1.127 7.715 3.282 1.00 92.38 91 LEU A N 1
ATOM 728 C CA . LEU A 1 91 ? -0.994 6.876 2.089 1.00 92.38 91 LEU A CA 1
ATOM 729 C C . LEU A 1 91 ? 0.299 7.179 1.323 1.00 92.38 91 LEU A C 1
ATOM 731 O O . LEU A 1 91 ? 1.003 6.238 0.956 1.00 92.38 91 LEU A O 1
ATOM 735 N N . LYS A 1 92 ? 0.669 8.456 1.144 1.00 91.88 92 LYS A N 1
ATOM 736 C CA . LYS A 1 92 ? 1.939 8.845 0.493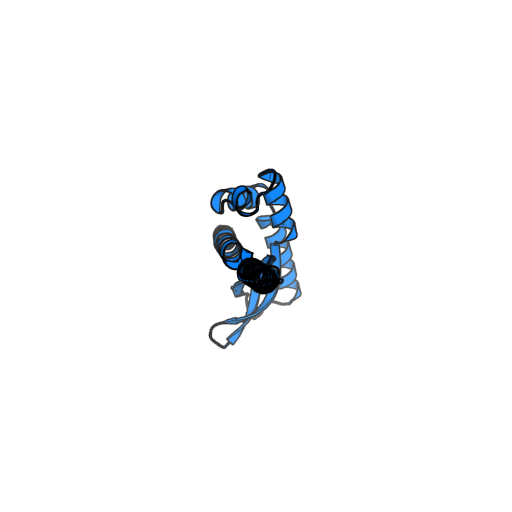 1.00 91.88 92 LYS A CA 1
ATOM 737 C C . LYS A 1 92 ? 3.155 8.236 1.187 1.00 91.88 92 LYS A C 1
ATOM 739 O O . LYS A 1 92 ? 4.089 7.801 0.520 1.00 91.88 92 LYS A O 1
ATOM 744 N N . ARG A 1 93 ? 3.147 8.181 2.522 1.00 91.50 93 ARG A N 1
ATOM 745 C CA . ARG A 1 93 ? 4.246 7.602 3.317 1.00 91.50 93 ARG A CA 1
ATOM 746 C C . ARG A 1 93 ? 4.318 6.084 3.211 1.00 91.50 93 ARG A C 1
ATOM 748 O O . ARG A 1 93 ? 5.400 5.509 3.325 1.00 91.50 93 ARG A O 1
ATOM 755 N N . ARG A 1 94 ? 3.167 5.435 3.043 1.00 91.75 94 ARG A N 1
ATOM 756 C CA . ARG A 1 94 ? 3.034 3.974 3.074 1.00 91.75 94 ARG A CA 1
ATOM 757 C C . ARG A 1 94 ? 3.095 3.324 1.700 1.00 91.75 94 ARG A C 1
ATOM 759 O O . ARG A 1 94 ? 3.295 2.114 1.635 1.00 91.75 94 ARG A O 1
ATOM 766 N N . ILE A 1 95 ? 2.921 4.081 0.623 1.00 92.81 95 ILE A N 1
ATOM 767 C CA . ILE A 1 95 ? 2.891 3.532 -0.730 1.00 92.81 95 ILE A CA 1
ATOM 768 C C . ILE A 1 95 ? 4.220 2.862 -1.111 1.00 92.81 95 ILE A C 1
ATOM 770 O O . ILE A 1 95 ? 5.317 3.282 -0.734 1.00 92.81 95 ILE A O 1
ATOM 774 N N . ILE A 1 96 ? 4.105 1.786 -1.873 1.00 92.06 96 ILE A N 1
ATOM 775 C CA . ILE A 1 96 ? 5.199 1.015 -2.441 1.00 92.06 96 ILE A CA 1
ATOM 776 C C . ILE A 1 96 ? 5.038 1.108 -3.946 1.00 92.06 96 ILE A C 1
ATOM 778 O O . ILE A 1 96 ? 4.029 0.663 -4.483 1.00 92.06 96 ILE A O 1
ATOM 782 N N . ILE A 1 97 ? 6.024 1.693 -4.612 1.00 90.69 97 ILE A N 1
ATOM 783 C CA . ILE A 1 97 ? 6.184 1.611 -6.061 1.00 90.69 97 ILE A CA 1
ATOM 784 C C . ILE A 1 97 ? 7.667 1.333 -6.269 1.00 90.69 97 ILE A C 1
ATOM 786 O O . ILE A 1 97 ? 8.496 2.224 -6.046 1.00 90.69 97 ILE A O 1
ATOM 790 N N . GLU A 1 98 ? 7.998 0.082 -6.576 1.00 90.81 98 GLU A N 1
ATOM 791 C CA . GLU A 1 98 ? 9.375 -0.400 -6.708 1.00 90.81 98 GLU A CA 1
ATOM 792 C C . GLU A 1 98 ? 9.500 -1.433 -7.830 1.00 90.81 98 GLU A C 1
ATOM 794 O O . GLU A 1 98 ? 8.569 -2.191 -8.104 1.00 90.81 98 GLU A O 1
ATOM 799 N N . ALA A 1 99 ? 10.663 -1.468 -8.476 1.00 89.38 99 ALA A N 1
ATOM 800 C CA . ALA A 1 99 ? 11.018 -2.556 -9.370 1.00 89.38 99 ALA A CA 1
ATOM 801 C C . ALA A 1 99 ? 11.445 -3.760 -8.525 1.00 89.38 99 ALA A C 1
ATOM 803 O O . ALA A 1 99 ? 12.136 -3.615 -7.516 1.00 89.38 99 ALA A O 1
ATOM 804 N N . GLY A 1 100 ? 11.033 -4.950 -8.930 1.00 86.88 100 GLY A N 1
ATOM 805 C CA . GLY A 1 100 ? 11.381 -6.179 -8.246 1.00 86.88 100 GLY A CA 1
ATOM 806 C C . GLY A 1 100 ? 11.239 -7.380 -9.159 1.00 86.88 100 GLY A C 1
ATOM 807 O O . GLY A 1 100 ? 11.094 -7.265 -10.376 1.00 86.88 100 GLY A O 1
ATOM 808 N N . GLU A 1 101 ? 11.283 -8.549 -8.545 1.00 86.56 101 GLU A N 1
ATOM 809 C CA . GLU A 1 101 ? 11.090 -9.816 -9.226 1.00 86.56 101 GLU A CA 1
ATOM 810 C C . GLU A 1 101 ? 10.124 -10.653 -8.401 1.00 86.56 101 GLU A C 1
ATOM 812 O O . GLU A 1 101 ? 10.182 -10.678 -7.168 1.00 86.56 101 GLU A O 1
ATOM 817 N N . THR A 1 102 ? 9.208 -11.330 -9.079 1.00 87.50 102 THR A N 1
ATOM 818 C CA . THR A 1 102 ? 8.327 -12.298 -8.435 1.00 87.50 102 THR A CA 1
ATOM 819 C C . THR A 1 102 ? 8.144 -13.518 -9.315 1.00 87.50 102 THR A C 1
ATOM 821 O O . THR A 1 102 ? 8.430 -13.515 -10.512 1.00 87.50 102 THR A O 1
ATOM 824 N N . THR A 1 103 ? 7.662 -14.591 -8.707 1.00 86.75 103 THR A N 1
ATOM 825 C CA . THR A 1 103 ? 7.328 -15.810 -9.431 1.00 86.75 103 THR A CA 1
ATOM 826 C C . THR A 1 103 ? 5.878 -15.727 -9.893 1.00 86.75 103 THR A C 1
ATOM 828 O O . THR A 1 103 ? 4.950 -15.905 -9.104 1.00 86.75 103 THR A O 1
ATOM 831 N N . LEU A 1 104 ? 5.671 -15.472 -11.183 1.00 81.62 104 LEU A N 1
ATOM 832 C CA . LEU A 1 104 ? 4.352 -15.494 -11.811 1.00 81.62 104 LEU A CA 1
ATOM 833 C C . LEU A 1 104 ? 4.165 -16.836 -12.514 1.00 81.62 104 LEU A C 1
ATOM 835 O O . LEU A 1 104 ? 4.911 -17.179 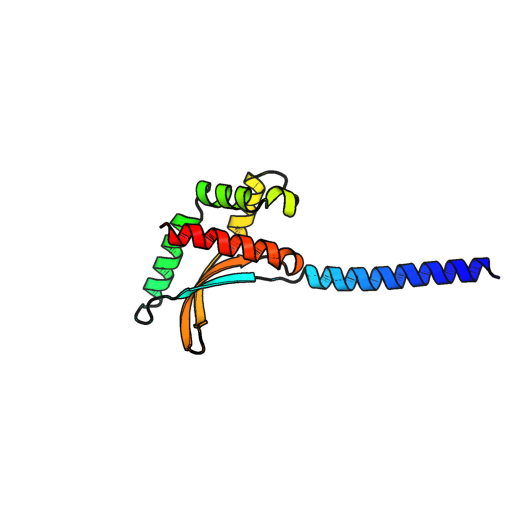-13.426 1.00 81.62 104 LEU A O 1
ATOM 839 N N . ARG A 1 105 ? 3.171 -17.621 -12.078 1.00 83.06 105 ARG A N 1
ATOM 840 C CA . ARG A 1 105 ? 2.875 -18.960 -12.635 1.00 83.06 105 ARG A CA 1
ATOM 841 C C . ARG A 1 105 ? 4.098 -19.897 -12.675 1.00 83.06 105 ARG A C 1
ATOM 843 O O . ARG A 1 105 ? 4.245 -20.686 -13.599 1.00 83.06 105 ARG A O 1
ATOM 850 N N . GLY A 1 106 ? 4.976 -19.800 -11.676 1.00 86.50 106 GLY A N 1
ATOM 851 C CA . GLY A 1 106 ? 6.197 -20.610 -11.593 1.00 86.50 106 GLY A CA 1
ATOM 852 C C . GLY A 1 106 ? 7.399 -20.056 -12.364 1.00 86.50 106 GLY A C 1
ATOM 853 O O . GLY A 1 106 ? 8.469 -20.649 -12.288 1.00 86.50 106 GLY A O 1
ATOM 854 N N . VAL A 1 107 ? 7.259 -18.924 -13.062 1.00 84.44 107 VAL A N 1
ATOM 855 C CA . VAL A 1 107 ? 8.345 -18.301 -13.830 1.00 84.44 107 VAL A CA 1
ATOM 856 C C . VAL A 1 107 ? 8.837 -17.036 -13.115 1.00 84.44 107 VAL A C 1
ATOM 858 O O . VAL A 1 107 ? 8.019 -16.156 -12.816 1.00 84.44 107 VAL A O 1
ATOM 861 N N . PRO A 1 108 ? 10.148 -16.907 -12.836 1.00 85.00 108 PRO A N 1
ATOM 862 C CA . PRO A 1 108 ? 10.713 -15.666 -12.320 1.00 85.00 108 PRO A CA 1
ATOM 863 C C . PRO A 1 108 ? 10.537 -14.568 -13.369 1.00 85.00 108 PRO A C 1
ATOM 865 O O . PRO A 1 108 ? 10.978 -14.693 -14.509 1.00 85.00 108 PRO A O 1
ATOM 868 N N . THR A 1 109 ? 9.824 -13.516 -12.991 1.00 87.31 109 THR A N 1
ATOM 869 C CA . THR A 1 109 ? 9.433 -12.428 -13.883 1.00 87.31 109 THR A CA 1
ATOM 870 C C . THR A 1 109 ? 9.804 -11.110 -13.229 1.00 87.31 109 THR A C 1
ATOM 872 O O . THR A 1 109 ? 9.527 -10.900 -12.046 1.00 87.31 109 THR A O 1
ATOM 875 N N . ALA A 1 110 ? 10.412 -10.216 -14.005 1.00 87.88 110 ALA A N 1
ATOM 876 C CA . ALA A 1 110 ? 10.613 -8.837 -13.593 1.00 87.88 110 ALA A CA 1
ATOM 877 C C . ALA A 1 110 ? 9.255 -8.158 -13.424 1.00 87.88 110 ALA A C 1
ATOM 879 O O . ALA A 1 110 ? 8.418 -8.205 -14.328 1.00 87.88 110 ALA A O 1
ATOM 880 N N . THR A 1 111 ? 9.025 -7.532 -12.276 1.00 89.81 111 THR A N 1
ATOM 881 C CA . THR A 1 111 ? 7.748 -6.898 -11.966 1.00 89.81 111 THR A CA 1
ATOM 882 C C . THR A 1 111 ? 7.925 -5.506 -11.409 1.00 89.81 111 THR A C 1
ATOM 884 O O . THR A 1 111 ? 8.929 -5.166 -10.788 1.00 89.81 111 THR A O 1
ATOM 887 N N . LEU A 1 112 ? 6.901 -4.696 -11.618 1.00 89.50 112 LEU A N 1
ATOM 888 C CA . LEU A 1 112 ? 6.733 -3.437 -10.930 1.00 89.50 112 LEU A CA 1
ATOM 889 C C . LEU A 1 112 ? 5.721 -3.666 -9.808 1.00 89.50 112 LEU A C 1
ATOM 891 O O . LEU A 1 112 ? 4.557 -3.989 -10.046 1.00 89.50 112 LEU A O 1
ATOM 895 N N . ASN A 1 113 ? 6.205 -3.597 -8.575 1.00 90.81 113 ASN A N 1
ATOM 896 C CA . ASN A 1 113 ? 5.433 -3.875 -7.376 1.00 90.81 113 ASN A CA 1
ATOM 897 C C . ASN A 1 113 ? 4.750 -2.588 -6.922 1.00 90.81 113 ASN A C 1
ATOM 899 O O . ASN A 1 113 ? 5.427 -1.625 -6.554 1.00 90.81 113 ASN A O 1
ATOM 903 N N . ILE A 1 114 ? 3.416 -2.590 -6.940 1.00 90.50 114 ILE A N 1
ATOM 904 C CA . ILE A 1 114 ? 2.590 -1.448 -6.537 1.00 90.50 114 ILE A CA 1
ATOM 905 C C . ILE A 1 114 ? 1.724 -1.846 -5.345 1.00 90.50 114 ILE A C 1
ATOM 907 O O . ILE A 1 114 ? 0.998 -2.839 -5.410 1.00 90.50 114 ILE A O 1
ATOM 911 N N . GLY A 1 115 ? 1.779 -1.091 -4.251 1.00 92.88 115 GLY A N 1
ATOM 912 C CA . GLY A 1 115 ? 1.024 -1.426 -3.047 1.00 92.88 115 GLY A CA 1
ATOM 913 C C . GLY A 1 115 ? 1.231 -0.479 -1.877 1.00 92.88 115 GLY A C 1
ATOM 914 O O . GLY A 1 115 ? 1.601 0.676 -2.061 1.00 92.88 115 GLY A O 1
ATOM 915 N N . PHE A 1 116 ? 0.999 -0.982 -0.665 1.00 93.75 116 PHE A N 1
ATOM 916 C CA . PHE A 1 116 ? 1.090 -0.221 0.580 1.00 93.75 116 PHE A CA 1
ATOM 917 C C . PHE A 1 116 ? 1.725 -1.049 1.708 1.00 93.75 116 PHE A C 1
ATOM 919 O O . PHE A 1 116 ? 1.526 -2.263 1.819 1.00 93.75 116 PHE A O 1
ATOM 926 N N . LYS A 1 117 ? 2.489 -0.370 2.566 1.00 93.81 117 LYS A N 1
ATOM 927 C CA . LYS A 1 117 ? 3.027 -0.878 3.835 1.00 93.81 117 LYS A CA 1
ATOM 928 C C . LYS A 1 117 ? 2.038 -0.589 4.959 1.00 93.81 117 LYS A C 1
ATOM 930 O O . LYS A 1 117 ? 1.379 0.447 4.961 1.00 93.81 117 LYS A O 1
ATOM 935 N N . GLY A 1 118 ? 1.984 -1.463 5.948 1.00 92.12 118 GLY A N 1
ATOM 936 C CA . GLY A 1 118 ? 1.181 -1.254 7.144 1.00 92.12 118 GLY A CA 1
ATOM 937 C C . GLY A 1 118 ? 1.424 -2.368 8.142 1.00 92.12 118 GLY A C 1
ATOM 938 O O . GLY A 1 118 ? 2.554 -2.838 8.286 1.00 92.12 118 GLY A O 1
ATOM 939 N N . ASN A 1 119 ? 0.364 -2.794 8.817 1.00 91.31 119 ASN A N 1
ATOM 940 C CA . ASN A 1 119 ? 0.429 -3.879 9.790 1.00 91.31 119 ASN A CA 1
ATOM 941 C C . ASN A 1 119 ? -0.474 -5.055 9.400 1.00 91.31 119 ASN A C 1
ATOM 943 O O . ASN A 1 119 ? -1.434 -4.891 8.649 1.00 91.31 119 ASN A O 1
ATOM 947 N N . VAL A 1 120 ? -0.232 -6.236 9.975 1.00 88.50 120 VAL A N 1
ATOM 948 C CA . VAL A 1 120 ? -1.052 -7.443 9.733 1.00 88.50 120 VAL A CA 1
ATOM 949 C C . VAL A 1 120 ? -2.537 -7.201 10.038 1.00 88.50 120 VAL A C 1
ATOM 951 O O . VAL A 1 120 ? -3.409 -7.692 9.322 1.00 88.50 120 VAL A O 1
ATOM 954 N N . GLY A 1 121 ? -2.851 -6.409 11.068 1.00 86.19 121 GLY A N 1
ATOM 955 C CA . GLY A 1 121 ? -4.236 -6.034 11.383 1.00 86.19 121 GLY A CA 1
ATOM 956 C C . GLY A 1 121 ? -4.937 -5.233 10.275 1.00 86.19 121 GLY A C 1
ATOM 957 O O . GLY A 1 121 ? -6.161 -5.269 10.179 1.00 86.19 121 GLY A O 1
ATOM 958 N N . GLU A 1 122 ? -4.172 -4.560 9.415 1.00 90.69 122 GLU A N 1
ATOM 959 C CA . GLU A 1 122 ? -4.647 -3.706 8.318 1.00 90.69 122 GLU A CA 1
ATOM 960 C C . GLU A 1 122 ? -4.650 -4.444 6.969 1.00 90.69 122 GLU A C 1
ATOM 962 O O . GLU A 1 122 ? -5.029 -3.868 5.953 1.00 90.69 122 GLU A O 1
ATOM 967 N N . GLN A 1 123 ? -4.255 -5.722 6.927 1.00 89.12 123 GLN A N 1
ATOM 968 C CA . GLN A 1 123 ? -4.013 -6.472 5.689 1.00 89.12 123 GLN A CA 1
ATOM 969 C C . GLN A 1 123 ? -5.166 -6.388 4.677 1.00 89.12 123 GLN A C 1
ATOM 971 O O . GLN A 1 123 ? -4.940 -6.239 3.476 1.00 89.12 123 GLN A O 1
ATOM 976 N N . ARG A 1 124 ? -6.414 -6.472 5.154 1.00 90.00 124 ARG A N 1
ATOM 977 C CA . ARG A 1 124 ? -7.605 -6.383 4.293 1.00 90.00 124 ARG A CA 1
ATOM 978 C C . ARG A 1 124 ? -7.738 -5.013 3.635 1.00 90.00 124 ARG A C 1
ATOM 980 O O . ARG A 1 124 ? -8.069 -4.943 2.456 1.00 90.00 124 ARG A O 1
ATOM 987 N N . ASP A 1 125 ? -7.457 -3.952 4.383 1.00 91.62 125 ASP A N 1
ATOM 988 C CA . ASP A 1 125 ? -7.509 -2.587 3.869 1.00 91.62 125 ASP A CA 1
ATOM 989 C C . ASP A 1 125 ? -6.347 -2.323 2.913 1.00 91.62 125 ASP A C 1
ATOM 991 O O . ASP A 1 125 ? -6.565 -1.782 1.835 1.00 91.62 125 ASP A O 1
ATOM 995 N N . LEU A 1 126 ? -5.135 -2.788 3.245 1.00 90.81 126 LEU A N 1
ATOM 996 C CA . LEU A 1 126 ? -3.969 -2.682 2.361 1.00 90.81 126 LEU A CA 1
ATOM 997 C C . LEU A 1 126 ? -4.207 -3.391 1.019 1.00 90.81 126 LEU A C 1
ATOM 999 O O . LEU A 1 126 ? -3.831 -2.868 -0.029 1.00 90.81 126 LEU A O 1
ATOM 1003 N N . LYS A 1 127 ? -4.866 -4.556 1.036 1.00 91.00 127 LYS A N 1
ATOM 1004 C CA . LYS A 1 127 ? -5.242 -5.279 -0.183 1.00 91.00 127 LYS A CA 1
ATOM 1005 C C . LYS A 1 127 ? -6.256 -4.494 -1.021 1.00 91.00 127 LYS A C 1
ATOM 1007 O O . LYS A 1 127 ? -6.036 -4.330 -2.216 1.00 91.00 1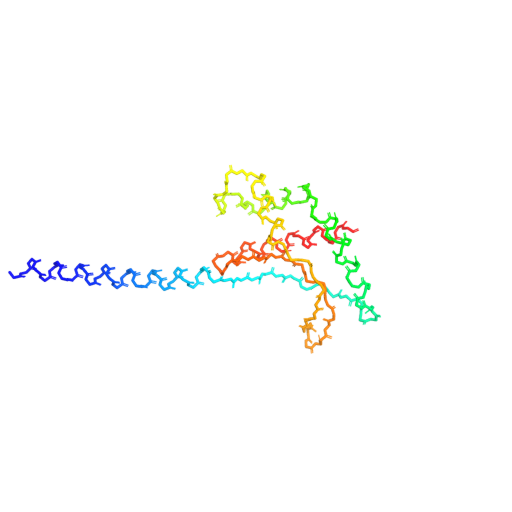27 LYS A O 1
ATOM 1012 N N . ALA A 1 128 ? -7.319 -3.978 -0.401 1.00 91.31 128 ALA A N 1
ATOM 1013 C CA . ALA A 1 128 ? -8.326 -3.173 -1.098 1.00 91.31 128 ALA A CA 1
ATOM 1014 C C . ALA A 1 128 ? -7.718 -1.900 -1.714 1.00 91.31 128 ALA A C 1
ATOM 1016 O O . ALA A 1 128 ? -8.025 -1.548 -2.851 1.00 91.31 128 ALA A O 1
ATOM 1017 N N . LEU A 1 129 ? -6.801 -1.252 -0.989 1.00 92.56 129 LEU A N 1
ATOM 1018 C CA . LEU A 1 129 ? -6.051 -0.099 -1.477 1.00 92.56 129 LEU A CA 1
ATOM 1019 C C . LEU A 1 129 ? -5.185 -0.448 -2.689 1.00 92.56 129 LEU A C 1
ATOM 1021 O O . LEU A 1 129 ? -5.211 0.275 -3.683 1.00 92.56 129 LEU A O 1
ATOM 1025 N N . ALA A 1 130 ? -4.439 -1.554 -2.626 1.00 91.06 130 ALA A N 1
ATOM 1026 C CA . ALA A 1 130 ? -3.610 -2.003 -3.740 1.00 91.06 130 ALA A CA 1
ATOM 1027 C C . ALA A 1 130 ? -4.463 -2.323 -4.982 1.00 91.06 130 ALA A C 1
ATOM 1029 O O . ALA A 1 130 ? -4.148 -1.854 -6.072 1.00 91.06 130 ALA A O 1
ATOM 1030 N N . GLU A 1 131 ? -5.572 -3.049 -4.817 1.00 90.31 131 GLU A N 1
ATOM 1031 C CA . GLU A 1 131 ? -6.515 -3.368 -5.901 1.00 90.31 131 GLU A CA 1
ATOM 1032 C C . GLU A 1 131 ? -7.101 -2.107 -6.547 1.00 90.31 131 GLU A C 1
ATOM 1034 O O . GLU A 1 131 ? -7.126 -1.984 -7.775 1.00 90.31 131 GLU A O 1
ATOM 1039 N N . ARG A 1 132 ? -7.515 -1.132 -5.731 1.00 91.19 132 ARG A N 1
ATOM 1040 C CA . ARG A 1 132 ? -8.062 0.135 -6.223 1.00 91.19 132 ARG A CA 1
ATOM 1041 C C . ARG A 1 132 ? -7.021 0.975 -6.962 1.00 91.19 132 ARG A C 1
ATOM 1043 O O . ARG A 1 132 ? -7.359 1.563 -7.989 1.00 91.19 132 ARG A O 1
ATOM 1050 N N . LEU A 1 133 ? -5.786 1.015 -6.461 1.00 88.12 133 LEU A N 1
ATOM 1051 C CA . LEU A 1 133 ? -4.676 1.742 -7.079 1.00 88.12 133 LEU A CA 1
ATOM 1052 C C . LEU A 1 133 ? -4.326 1.164 -8.458 1.00 88.12 133 LEU A C 1
ATOM 1054 O O . LEU A 1 133 ? -4.085 1.913 -9.398 1.00 88.12 133 LEU A O 1
ATOM 1058 N N . ILE A 1 134 ? -4.370 -0.159 -8.624 1.00 87.69 134 ILE A N 1
ATOM 1059 C CA . ILE A 1 134 ? -4.141 -0.803 -9.931 1.00 87.69 134 ILE A CA 1
ATOM 1060 C C . ILE A 1 134 ? -5.232 -0.447 -10.928 1.00 87.69 134 ILE A C 1
ATOM 1062 O O . ILE A 1 134 ? -4.937 -0.293 -12.109 1.00 87.69 134 ILE A O 1
ATOM 1066 N N . ALA A 1 135 ? -6.478 -0.297 -10.476 1.00 87.31 135 ALA A N 1
ATOM 1067 C CA . ALA A 1 135 ? -7.549 0.153 -11.355 1.00 87.31 135 ALA A CA 1
ATOM 1068 C C . ALA A 1 135 ? -7.268 1.555 -11.928 1.00 87.31 135 ALA A C 1
ATOM 1070 O O . ALA A 1 135 ? -7.667 1.825 -13.056 1.00 87.31 135 ALA A O 1
ATOM 1071 N N . ASP A 1 136 ? -6.552 2.421 -11.199 1.00 84.06 136 ASP A N 1
ATOM 1072 C CA . ASP A 1 136 ? -6.080 3.703 -11.739 1.00 84.06 136 ASP A CA 1
ATOM 1073 C C . ASP A 1 136 ? -4.873 3.526 -12.663 1.00 84.06 136 ASP A C 1
ATOM 1075 O O . ASP A 1 136 ? -4.827 4.151 -13.717 1.00 84.06 136 ASP A O 1
ATOM 1079 N N . VAL A 1 137 ? -3.946 2.618 -12.342 1.00 82.94 137 VAL A N 1
ATOM 1080 C CA . VAL A 1 137 ? -2.811 2.283 -13.224 1.00 82.94 137 VAL A CA 1
ATOM 1081 C C . VAL A 1 137 ? -3.277 1.757 -14.581 1.00 82.94 137 VAL A C 1
ATOM 1083 O O . VAL A 1 137 ? -2.701 2.112 -15.597 1.00 82.94 137 VAL A O 1
ATOM 1086 N N . GLN A 1 138 ? -4.328 0.938 -14.618 1.00 81.19 138 GLN A N 1
ATOM 1087 C CA . GLN A 1 138 ? -4.897 0.402 -15.862 1.00 81.19 138 GLN A CA 1
ATOM 1088 C C . GLN A 1 138 ? -5.609 1.455 -16.723 1.00 81.19 138 GLN A C 1
ATOM 1090 O O . GLN A 1 138 ? -5.944 1.169 -17.871 1.00 81.19 138 GLN A O 1
ATOM 1095 N N . ARG A 1 139 ? -5.907 2.631 -16.161 1.00 77.88 139 ARG A N 1
ATOM 1096 C CA . ARG A 1 139 ? -6.566 3.743 -16.861 1.00 77.88 139 ARG A CA 1
ATOM 1097 C C . ARG A 1 139 ? -5.579 4.778 -17.406 1.00 77.88 139 ARG A C 1
ATOM 1099 O O . ARG A 1 139 ? -6.021 5.649 -18.154 1.00 77.88 139 ARG A O 1
ATOM 1106 N N . LEU A 1 140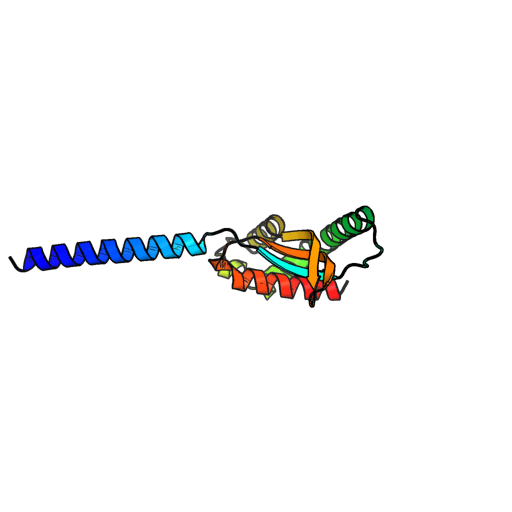 ? -4.309 4.709 -16.996 1.00 69.94 140 LEU A N 1
ATOM 1107 C CA . LEU A 1 140 ? -3.203 5.501 -17.543 1.00 69.94 140 LEU A CA 1
ATOM 1108 C C . LEU A 1 140 ? -2.758 4.931 -18.894 1.00 69.94 140 LEU A C 1
ATOM 1110 O O . LEU A 1 140 ? -2.439 5.759 -19.774 1.00 69.94 140 LEU A O 1
#

pLDDT: mean 88.12, std 4.11, range [65.75, 93.81]

Solvent-accessible surface area (backbone atoms only — not comparable to full-atom values): 7700 Å² total; per-residue (Å²): 113,71,70,57,53,55,52,50,51,50,52,51,52,51,52,54,51,50,51,53,50,50,54,52,50,55,57,30,67,33,82,36,71,33,63,47,73,41,83,44,70,81,88,58,52,71,68,59,44,53,51,50,34,53,53,49,47,66,67,55,72,31,69,69,55,37,47,50,51,39,62,78,68,43,43,28,73,74,70,68,46,94,37,66,67,54,38,38,56,52,47,68,75,27,52,40,69,41,69,48,73,46,69,57,96,86,39,84,37,45,18,42,36,36,22,27,50,51,27,50,71,43,46,72,58,31,41,53,50,22,56,54,51,48,59,53,59,77,71,108

Foldseek 3Di:
DVVVVVVVVVVVVVVVVVVVVVVVVVQQQAKDWDWDWDFDDQPDDPVRLVVVLVVLCVVCLDPVNLLVLCVVLVVCVVVVNPDSVRSSVQQNVFWDFDWDWDQDPNDIGTTTITWGMGGNNCRVSRNSSNVSSVVVVVVD

Sequence (140 aa):
MQRWIVLGALVLSLLGGGLMFGYWKQHQSRPDRQWVPIPFNPESTQEQREKSVEDLRKALLTDTVLTGIVRDCGIESKWKLQSEQAAVEELKRRIIIEAGETTLRGVPTATLNIGFKGNVGEQRDLKALAERLIADVQRL

Secondary structure (DSSP, 8-state):
-HHHHHHHHHHHHHHHHHHHHHHHHHHHTSEEEEEEEEE--TT--HHHHHHHHHHHHHHHT-HHHHHHHHHHHTHHHHHT-S-HHHHHHHHHHHEEEEEEEEEETTEEEEEEEEEEEEEGGGHHHHHHHHHHHHHHHTT-

Nearest PDB structures (foldseek):
  3l7p-assembly1_E  TM=4.533E-01  e=2.526E-01  Streptococcus mutans
  3ce8-assembly1_A  TM=4.198E-01  e=1.799E+00  Shewanella baltica OS155
  8wa1-assembly1_A  TM=3.745E-01  e=2.318E+00  Nicotiana tabacum
  8ras-assembly1_B  TM=3.494E-01  e=2.803E+00  Sinapis alba
  7w5z-assembly1_c3  TM=1.602E-01  e=7.721E+00  Tetrahymena thermophila

Mean predicted aligned error: 7.02 Å